Protein AF-A0A941WPM6-F1 (afdb_monomer_lite)

Radius of gyration: 13.25 Å; chains: 1; bounding box: 35×37×23 Å

Secondary structure (DSSP, 8-state):
-----EEEEEE-TT-EEES-S-TTS-SSEEEEEE-TT-EEE-SS-EEESEEES-GGGEE-TT--EEES--------

pLDDT: mean 83.82, std 14.94, range [41.56, 95.31]

Sequence (76 aa):
MDDSSSLDMTLSDGATFEGTVNPEGQGGEVNVTLAQGCRWTLTADAYVTSFTGDLSCVETNGYTLYTAQEKPVAGV

Structure (mmCIF, N/CA/C/O backbone):
data_AF-A0A941WPM6-F1
#
_entry.id   AF-A0A941WPM6-F1
#
loop_
_atom_site.group_PDB
_atom_site.id
_atom_site.type_symbol
_atom_site.label_atom_id
_atom_site.label_alt_id
_atom_site.label_comp_id
_atom_site.label_asym_id
_atom_site.label_entity_id
_atom_site.label_seq_id
_atom_site.pdbx_PDB_ins_code
_atom_site.Cartn_x
_atom_site.Cartn_y
_atom_site.Cartn_z
_atom_site.occupancy
_atom_site.B_iso_or_equiv
_atom_site.auth_seq_id
_atom_site.auth_comp_id
_atom_site.auth_asym_id
_atom_site.auth_atom_id
_atom_site.pdbx_PDB_model_num
ATOM 1 N N . MET A 1 1 ? 29.268 10.170 -5.184 1.00 44.97 1 MET A N 1
ATOM 2 C CA . MET A 1 1 ? 28.070 10.577 -4.432 1.00 44.97 1 MET A CA 1
ATOM 3 C C . MET A 1 1 ? 27.106 9.440 -4.634 1.00 44.97 1 MET A C 1
ATOM 5 O O . MET A 1 1 ? 26.445 9.382 -5.661 1.00 44.97 1 MET A O 1
ATOM 9 N N . ASP A 1 2 ? 27.186 8.457 -3.753 1.00 55.94 2 ASP A N 1
ATOM 10 C CA . ASP A 1 2 ? 26.284 7.318 -3.740 1.00 55.94 2 ASP A CA 1
ATOM 11 C C . ASP A 1 2 ? 24.973 7.839 -3.156 1.00 55.94 2 ASP A C 1
ATOM 13 O O . ASP A 1 2 ? 24.828 7.977 -1.942 1.00 55.94 2 ASP A O 1
ATOM 17 N N . ASP A 1 3 ? 24.069 8.258 -4.038 1.00 57.25 3 ASP A N 1
ATOM 18 C CA . ASP A 1 3 ? 22.726 8.688 -3.666 1.00 57.25 3 ASP A CA 1
ATOM 19 C C . ASP A 1 3 ? 21.929 7.417 -3.359 1.00 57.25 3 ASP A C 1
ATOM 21 O O . ASP A 1 3 ? 21.210 6.875 -4.196 1.00 57.25 3 ASP A O 1
ATOM 25 N N . SER A 1 4 ? 22.169 6.842 -2.180 1.00 69.31 4 SER A N 1
ATOM 26 C CA . SER A 1 4 ? 21.336 5.759 -1.675 1.00 69.31 4 SER A CA 1
ATOM 27 C C . SER A 1 4 ? 19.975 6.368 -1.362 1.00 69.31 4 SER A C 1
ATOM 29 O O . SER A 1 4 ? 19.747 6.857 -0.259 1.00 69.31 4 SER A O 1
ATOM 31 N N . SER A 1 5 ? 19.099 6.422 -2.364 1.00 77.50 5 SER A N 1
ATOM 32 C CA . SER A 1 5 ? 17.759 6.968 -2.201 1.00 77.50 5 SER A CA 1
ATOM 33 C C . SER A 1 5 ? 16.968 6.071 -1.252 1.00 77.50 5 SER A C 1
ATOM 35 O O . SER A 1 5 ? 16.824 4.871 -1.497 1.00 77.50 5 SER A O 1
ATOM 37 N N . SER A 1 6 ? 16.469 6.658 -0.168 1.00 85.75 6 SER A N 1
ATOM 38 C CA . SER A 1 6 ? 15.540 6.017 0.756 1.00 85.75 6 SER A CA 1
ATOM 39 C C . SER A 1 6 ? 14.153 6.647 0.631 1.00 85.75 6 SER A C 1
ATOM 41 O O . SER A 1 6 ? 14.014 7.848 0.383 1.00 85.75 6 SER A O 1
ATOM 43 N N . LEU A 1 7 ? 13.119 5.827 0.777 1.00 88.62 7 LEU A N 1
ATOM 44 C CA . LEU A 1 7 ? 11.722 6.225 0.787 1.00 88.62 7 LEU A CA 1
ATOM 45 C C . LEU A 1 7 ? 11.071 5.724 2.072 1.00 88.62 7 LEU A C 1
ATOM 47 O O . LEU A 1 7 ? 10.869 4.525 2.249 1.00 88.62 7 LEU A O 1
ATOM 51 N N . ASP A 1 8 ? 10.668 6.659 2.920 1.00 91.38 8 ASP A N 1
ATOM 52 C CA . ASP A 1 8 ? 9.915 6.380 4.136 1.00 91.38 8 ASP A CA 1
ATOM 53 C C . ASP A 1 8 ? 8.460 6.821 3.935 1.00 91.38 8 ASP A C 1
ATOM 55 O O . ASP A 1 8 ? 8.154 8.012 3.845 1.00 91.38 8 ASP A O 1
ATOM 59 N N . MET A 1 9 ? 7.545 5.858 3.835 1.00 91.69 9 MET A N 1
ATOM 60 C CA . MET A 1 9 ? 6.115 6.099 3.643 1.00 91.69 9 MET A CA 1
ATOM 61 C C . MET A 1 9 ? 5.351 5.735 4.915 1.00 91.69 9 MET A C 1
ATOM 63 O O . MET A 1 9 ? 5.428 4.609 5.393 1.00 91.69 9 MET A O 1
ATOM 67 N N . THR A 1 10 ? 4.578 6.677 5.456 1.00 93.88 10 THR A N 1
ATOM 68 C CA . THR A 1 10 ? 3.730 6.447 6.635 1.00 93.88 10 THR A CA 1
ATOM 69 C C . THR A 1 10 ? 2.286 6.816 6.328 1.00 93.88 10 THR A C 1
ATOM 71 O O . THR A 1 10 ? 1.999 7.958 5.975 1.00 93.88 10 THR A O 1
ATOM 74 N N . LEU A 1 11 ? 1.380 5.855 6.492 1.00 92.75 11 LEU A N 1
ATOM 75 C CA . LEU A 1 11 ? -0.061 6.066 6.440 1.00 92.75 11 LEU A CA 1
ATOM 76 C C . LEU A 1 11 ? -0.616 6.080 7.862 1.00 92.75 11 LEU A C 1
ATOM 78 O O . LEU A 1 11 ? -0.376 5.150 8.635 1.00 92.75 11 LEU A O 1
ATOM 82 N N . SER A 1 12 ? -1.388 7.119 8.170 1.00 93.31 12 SER A N 1
ATOM 83 C CA . SER A 1 12 ? -1.966 7.373 9.491 1.00 93.31 12 SER A CA 1
ATOM 84 C C . SER A 1 12 ? -3.404 7.879 9.371 1.00 93.31 12 SER A C 1
ATOM 86 O O . SER A 1 12 ? -3.843 8.235 8.281 1.00 93.31 12 SER A O 1
ATOM 88 N N . ASP A 1 13 ? -4.126 7.935 10.494 1.00 92.00 13 ASP A N 1
ATOM 89 C CA . ASP A 1 13 ? -5.473 8.532 10.590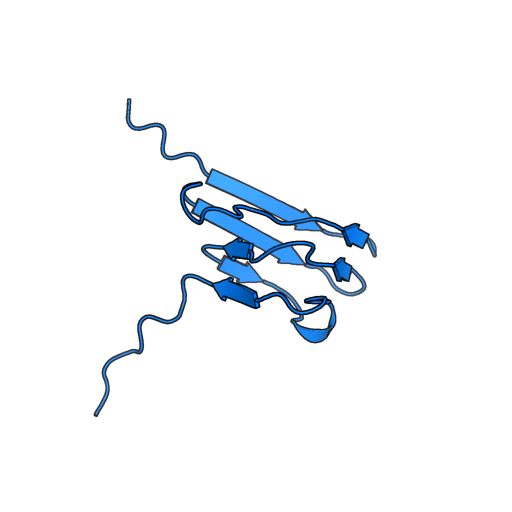 1.00 92.00 13 ASP A CA 1
ATOM 90 C C . ASP A 1 13 ? -6.528 7.880 9.671 1.00 92.00 13 ASP A C 1
ATOM 92 O O . ASP A 1 13 ? -7.404 8.537 9.120 1.00 92.00 13 ASP A O 1
ATOM 96 N N . GLY A 1 14 ? -6.436 6.563 9.459 1.00 90.50 14 GLY A N 1
ATOM 97 C CA . GLY A 1 14 ? -7.357 5.853 8.567 1.00 90.50 14 GLY A CA 1
ATOM 98 C C . GLY A 1 14 ? -7.154 6.162 7.079 1.00 90.50 14 GLY A C 1
ATOM 99 O O . GLY A 1 14 ? -8.061 5.949 6.272 1.00 90.50 14 GLY A O 1
ATOM 100 N N . ALA A 1 15 ? -5.976 6.665 6.697 1.00 93.25 15 ALA A N 1
ATOM 101 C CA . ALA A 1 15 ? -5.642 6.929 5.305 1.00 93.25 15 ALA A CA 1
ATOM 102 C C . ALA A 1 15 ? -5.755 5.668 4.436 1.00 93.25 15 ALA A C 1
ATOM 104 O O . ALA A 1 15 ? -5.380 4.563 4.833 1.00 93.25 15 ALA A O 1
ATOM 105 N N . THR A 1 16 ? -6.244 5.864 3.213 1.00 93.75 16 THR A N 1
ATOM 106 C CA . THR A 1 16 ? -6.290 4.833 2.175 1.00 93.75 16 THR A CA 1
ATOM 107 C C . THR A 1 16 ? -5.329 5.219 1.060 1.00 93.75 16 THR A C 1
ATOM 109 O O . THR A 1 16 ? -5.420 6.324 0.527 1.00 93.75 16 THR A O 1
ATOM 112 N N . PHE A 1 17 ? -4.414 4.320 0.710 1.00 93.69 17 PHE A N 1
ATOM 113 C CA . PHE A 1 17 ? -3.501 4.486 -0.417 1.00 93.69 17 PHE A CA 1
ATOM 114 C C . PHE A 1 17 ? -3.794 3.421 -1.465 1.00 93.69 17 PHE A C 1
ATOM 116 O O . PHE A 1 17 ? -3.786 2.232 -1.162 1.00 93.69 17 PHE A O 1
ATOM 123 N N . GLU A 1 18 ? -4.048 3.847 -2.696 1.00 94.81 18 GLU A N 1
ATOM 124 C CA . GLU A 1 18 ? -4.182 2.960 -3.847 1.00 94.81 18 GLU A CA 1
ATOM 125 C C . GLU A 1 18 ? -3.010 3.231 -4.785 1.00 94.81 18 GLU A C 1
ATOM 127 O O . GLU A 1 18 ? -2.868 4.331 -5.320 1.00 94.81 18 GLU A O 1
ATOM 132 N N . GLY A 1 19 ? -2.123 2.251 -4.924 1.00 92.44 19 GLY A N 1
ATOM 133 C CA . GLY A 1 19 ? -0.872 2.433 -5.641 1.00 92.44 19 GLY A CA 1
ATOM 134 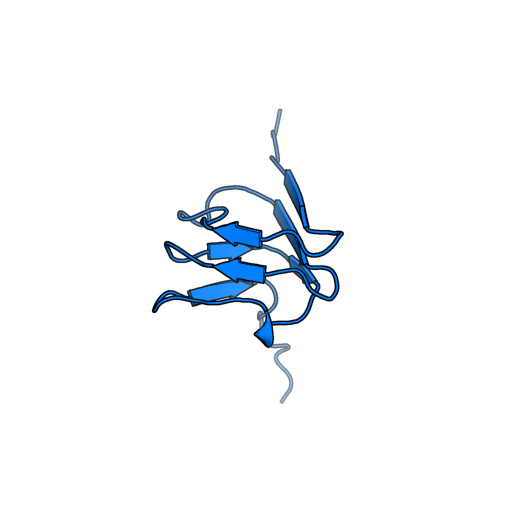C C . GLY A 1 19 ? 0.180 1.406 -5.257 1.00 92.44 19 GLY A C 1
ATOM 135 O O . GLY A 1 19 ? -0.005 0.586 -4.357 1.00 92.44 19 GLY A O 1
ATOM 136 N N . THR A 1 20 ? 1.313 1.473 -5.941 1.00 90.75 20 THR A N 1
ATOM 137 C CA . THR A 1 20 ? 2.454 0.593 -5.693 1.00 90.75 20 THR A CA 1
ATOM 138 C C . THR A 1 20 ? 3.695 1.428 -5.445 1.00 90.75 20 THR A C 1
ATOM 140 O O . THR A 1 20 ? 3.978 2.378 -6.173 1.00 90.75 20 THR A O 1
ATOM 143 N N . VAL A 1 21 ? 4.440 1.058 -4.407 1.00 88.56 21 VAL A N 1
ATOM 144 C CA . VAL A 1 21 ? 5.773 1.595 -4.137 1.00 88.56 21 VAL A CA 1
ATOM 145 C C . VAL A 1 21 ? 6.813 0.639 -4.684 1.00 88.56 21 VAL A C 1
ATOM 147 O O . VAL A 1 21 ? 6.732 -0.571 -4.474 1.00 88.56 21 VAL A O 1
ATOM 150 N N . ASN A 1 22 ? 7.790 1.222 -5.375 1.00 87.62 22 ASN A N 1
ATOM 151 C CA . ASN A 1 22 ? 8.927 0.518 -5.951 1.00 87.62 22 ASN A CA 1
ATOM 152 C C . ASN A 1 22 ? 8.523 -0.699 -6.808 1.00 87.62 22 ASN A C 1
ATOM 154 O O . ASN A 1 22 ? 8.943 -1.811 -6.507 1.00 87.62 22 ASN A O 1
ATOM 158 N N . PRO A 1 23 ? 7.718 -0.513 -7.872 1.00 85.62 23 PRO A N 1
ATOM 159 C CA . PRO A 1 23 ? 7.246 -1.619 -8.712 1.00 85.62 23 PRO A CA 1
ATOM 160 C C . PRO A 1 23 ? 8.376 -2.401 -9.397 1.00 85.62 23 PRO A C 1
ATOM 162 O O . PRO A 1 23 ? 8.193 -3.551 -9.780 1.00 85.62 23 PRO A O 1
ATOM 165 N N . GLU A 1 24 ? 9.549 -1.784 -9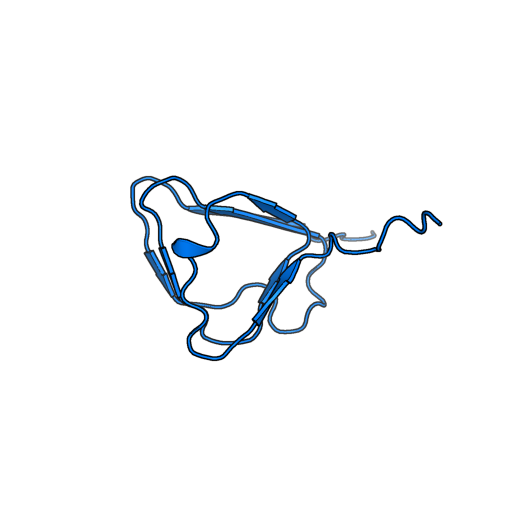.553 1.00 83.44 24 GLU A N 1
ATOM 166 C CA . GLU A 1 24 ? 10.719 -2.396 -10.187 1.00 83.44 24 GLU A CA 1
ATOM 167 C C . GLU A 1 24 ? 11.691 -3.028 -9.176 1.00 83.44 24 GLU A C 1
ATOM 169 O O . GLU A 1 24 ? 12.641 -3.693 -9.582 1.00 83.44 24 GLU A O 1
ATOM 174 N N . GLY A 1 25 ? 11.500 -2.818 -7.865 1.00 77.00 25 GLY A N 1
ATOM 175 C CA . GLY A 1 25 ? 12.433 -3.294 -6.834 1.00 77.00 25 GLY A CA 1
ATOM 176 C C . GLY A 1 25 ? 13.832 -2.666 -6.900 1.00 77.00 25 GLY A C 1
ATOM 177 O O . GLY A 1 25 ? 14.766 -3.184 -6.295 1.00 77.00 25 GLY A O 1
ATOM 178 N N . GLN A 1 26 ? 13.988 -1.577 -7.656 1.00 78.00 26 GLN A N 1
ATOM 179 C CA . GLN A 1 26 ? 15.260 -0.890 -7.910 1.00 78.00 26 GLN A CA 1
ATOM 180 C C . GLN A 1 26 ? 15.393 0.436 -7.153 1.00 78.00 26 GLN A C 1
ATOM 182 O O . GLN A 1 26 ? 16.495 0.971 -7.042 1.00 78.00 26 GLN A O 1
ATOM 187 N N . GLY A 1 27 ? 14.287 0.973 -6.632 1.00 68.75 27 GLY A N 1
ATOM 188 C CA . GLY A 1 27 ? 14.315 2.058 -5.659 1.00 68.75 27 GLY A CA 1
ATOM 189 C C . GLY A 1 27 ? 14.954 1.533 -4.382 1.00 68.75 27 GLY A C 1
ATOM 190 O O . GLY A 1 27 ? 14.589 0.441 -3.961 1.00 68.75 27 GLY A O 1
ATOM 191 N N . GLY A 1 28 ? 15.926 2.269 -3.839 1.00 82.75 28 GLY A N 1
ATOM 192 C CA . GLY A 1 28 ? 16.837 1.825 -2.781 1.00 82.75 28 GLY A CA 1
ATOM 193 C C . GLY A 1 28 ? 16.160 1.293 -1.513 1.00 82.75 28 GLY A C 1
ATOM 194 O O . GLY A 1 28 ? 15.595 0.204 -1.501 1.00 82.75 28 GLY A O 1
ATOM 195 N N . GLU A 1 29 ? 16.286 1.999 -0.392 1.00 87.56 29 GLU A N 1
ATOM 196 C CA . GLU A 1 29 ? 15.643 1.547 0.847 1.00 87.56 29 GLU A CA 1
ATOM 197 C C . GLU A 1 29 ? 14.191 2.026 0.880 1.00 87.56 29 GLU A C 1
ATOM 199 O O . GLU A 1 29 ? 13.941 3.215 0.727 1.00 87.56 29 GLU A O 1
ATOM 204 N N . VAL A 1 30 ? 13.224 1.128 1.066 1.00 90.38 30 VAL A N 1
ATOM 205 C CA . VAL A 1 30 ? 11.801 1.494 1.118 1.00 90.38 30 VAL A CA 1
ATOM 206 C C . VAL A 1 30 ? 11.186 0.985 2.413 1.00 90.38 30 VAL A C 1
ATOM 208 O O . VAL A 1 30 ? 10.976 -0.216 2.586 1.00 90.38 30 VAL A O 1
ATOM 211 N N . ASN A 1 31 ? 10.870 1.903 3.318 1.00 91.25 31 ASN A N 1
ATOM 212 C CA . ASN A 1 31 ? 10.256 1.611 4.605 1.00 91.25 31 ASN A CA 1
ATOM 213 C C . ASN A 1 31 ? 8.795 2.064 4.576 1.00 91.25 31 ASN A C 1
ATOM 215 O O . ASN A 1 31 ? 8.506 3.247 4.399 1.00 91.25 31 ASN A O 1
ATOM 219 N N . VAL A 1 32 ? 7.859 1.133 4.762 1.00 92.38 32 VAL A N 1
ATOM 220 C CA . VAL A 1 32 ? 6.422 1.435 4.783 1.00 92.38 32 VAL A CA 1
ATOM 221 C C . VAL A 1 32 ? 5.847 1.166 6.164 1.00 92.38 32 VAL A C 1
ATOM 223 O O . VAL A 1 32 ? 5.990 0.071 6.703 1.00 92.38 32 VAL A O 1
ATOM 226 N N . THR A 1 33 ? 5.156 2.159 6.716 1.00 93.94 33 THR A N 1
ATOM 227 C CA . THR A 1 33 ? 4.424 2.062 7.980 1.00 93.94 33 THR A CA 1
ATOM 228 C C . THR A 1 33 ? 2.935 2.285 7.739 1.00 93.94 33 THR A C 1
ATOM 230 O O . THR A 1 33 ? 2.524 3.339 7.257 1.00 93.94 33 THR A O 1
ATOM 233 N N . LEU A 1 34 ? 2.124 1.295 8.097 1.00 93.56 34 LEU A N 1
ATOM 234 C CA . LEU A 1 34 ? 0.671 1.304 7.991 1.00 93.56 34 LEU A CA 1
ATOM 235 C C . LEU A 1 34 ? 0.074 1.311 9.403 1.00 93.56 34 LEU A C 1
ATOM 237 O O . LEU A 1 34 ? 0.092 0.297 10.104 1.00 93.56 34 LEU A O 1
ATOM 241 N N . ALA A 1 35 ? -0.428 2.466 9.844 1.00 93.31 35 ALA A N 1
ATOM 242 C CA . ALA A 1 35 ? -1.070 2.582 11.148 1.00 93.31 35 ALA A CA 1
ATOM 243 C C . ALA A 1 35 ? -2.441 1.882 11.181 1.00 93.31 35 ALA A C 1
ATOM 245 O O . ALA A 1 35 ? -3.068 1.625 10.150 1.00 93.31 35 ALA A O 1
ATOM 246 N N . GLN A 1 36 ? -2.941 1.624 12.392 1.00 89.81 36 GLN A N 1
ATOM 247 C CA . GLN A 1 36 ? -4.255 1.015 12.615 1.00 89.81 36 GLN A CA 1
ATOM 248 C C . GLN A 1 36 ? -5.372 1.779 11.888 1.00 89.81 36 GLN A C 1
ATOM 250 O O . GLN A 1 36 ? -5.451 3.006 11.957 1.00 89.81 36 GLN A O 1
ATOM 255 N N . GLY A 1 37 ? -6.240 1.036 11.200 1.00 89.31 37 GLY A N 1
ATOM 256 C CA . GLY A 1 37 ? -7.359 1.585 10.428 1.00 89.31 37 GLY A CA 1
ATOM 257 C C . GLY A 1 37 ? -6.988 2.134 9.048 1.00 89.31 37 GLY A C 1
ATOM 258 O O . GLY A 1 37 ? -7.891 2.474 8.288 1.00 89.31 37 GLY A O 1
ATOM 259 N N . CYS A 1 38 ? -5.701 2.207 8.703 1.00 93.94 38 CYS A N 1
ATOM 260 C CA . CYS A 1 38 ? -5.272 2.557 7.351 1.00 93.94 38 CYS A CA 1
ATOM 261 C C . CYS A 1 38 ? -5.448 1.369 6.403 1.00 93.94 38 CYS A C 1
ATOM 263 O O . CYS A 1 38 ? -5.586 0.225 6.840 1.00 93.94 38 CYS A O 1
ATOM 265 N N . ARG A 1 39 ? -5.439 1.642 5.098 1.00 94.06 39 ARG A N 1
ATOM 266 C CA . ARG A 1 39 ? -5.655 0.626 4.067 1.00 94.06 39 ARG A CA 1
ATOM 267 C C . ARG A 1 39 ? -4.751 0.873 2.869 1.00 94.06 39 ARG A C 1
ATOM 269 O O . ARG A 1 39 ? -4.574 2.019 2.456 1.00 94.06 39 ARG A O 1
ATOM 276 N N . TRP A 1 40 ? -4.171 -0.188 2.323 1.00 95.06 40 TRP A N 1
ATOM 277 C CA . TRP A 1 40 ? -3.293 -0.095 1.162 1.00 95.06 40 TRP A CA 1
ATOM 278 C C . TRP A 1 40 ? -3.724 -1.074 0.077 1.00 95.06 40 TRP A C 1
ATOM 280 O O . TRP A 1 40 ? -3.592 -2.280 0.242 1.00 95.06 40 TRP A O 1
ATOM 290 N N . THR A 1 41 ? -4.205 -0.548 -1.043 1.00 95.31 41 THR A N 1
ATOM 291 C CA . THR A 1 41 ? -4.574 -1.325 -2.225 1.00 95.31 41 THR A CA 1
ATOM 292 C C . THR A 1 41 ? -3.428 -1.334 -3.232 1.00 95.31 41 THR A C 1
ATOM 294 O O . THR A 1 41 ? -3.055 -0.288 -3.767 1.00 95.31 41 THR A O 1
ATOM 297 N N . LEU A 1 42 ? -2.868 -2.514 -3.502 1.00 94.38 42 LEU A N 1
ATOM 298 C CA . LEU A 1 42 ? -1.825 -2.699 -4.507 1.00 94.38 42 LEU A CA 1
ATOM 299 C C . LEU A 1 42 ? -2.421 -2.657 -5.914 1.00 94.38 42 LEU A C 1
ATOM 301 O O . LEU A 1 42 ? -3.460 -3.257 -6.186 1.00 94.38 42 LEU A O 1
ATOM 305 N N . THR A 1 43 ? -1.719 -1.978 -6.818 1.00 94.81 43 THR A N 1
ATOM 306 C CA . THR A 1 43 ? -2.060 -1.907 -8.255 1.00 94.81 43 THR A CA 1
ATOM 307 C C . THR A 1 43 ? -1.003 -2.573 -9.145 1.00 94.81 43 THR A C 1
ATOM 309 O O . THR A 1 43 ? -1.179 -2.668 -10.356 1.00 94.81 43 THR A 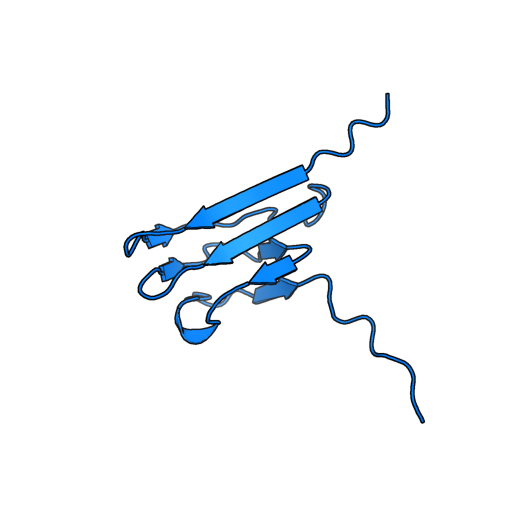O 1
ATOM 312 N N . ALA A 1 44 ? 0.092 -3.030 -8.535 1.00 93.38 44 ALA A N 1
ATOM 313 C CA . ALA A 1 44 ? 1.213 -3.773 -9.097 1.00 93.38 44 ALA A CA 1
ATOM 314 C C . ALA A 1 44 ? 2.018 -4.420 -7.950 1.00 93.38 44 ALA A C 1
ATOM 316 O O . ALA A 1 44 ? 1.828 -4.058 -6.781 1.00 93.38 44 ALA A O 1
ATOM 317 N N . ASP A 1 45 ? 2.943 -5.325 -8.273 1.00 92.25 45 ASP A N 1
ATOM 318 C CA . ASP A 1 45 ? 3.850 -5.926 -7.290 1.00 92.25 45 ASP A CA 1
ATOM 319 C C . ASP A 1 45 ? 4.690 -4.856 -6.588 1.00 92.25 45 ASP A C 1
ATOM 321 O O . ASP A 1 45 ? 5.291 -4.002 -7.237 1.00 92.25 45 ASP A O 1
ATOM 325 N N . ALA A 1 46 ? 4.710 -4.881 -5.258 1.00 91.25 46 ALA A N 1
ATOM 326 C CA . ALA A 1 46 ? 5.381 -3.876 -4.441 1.00 91.25 46 ALA A CA 1
ATOM 327 C C . ALA A 1 46 ? 6.623 -4.469 -3.783 1.00 91.25 46 ALA A C 1
ATOM 329 O O . ALA A 1 46 ? 6.560 -5.561 -3.223 1.00 91.25 46 ALA A O 1
ATOM 330 N N . TYR A 1 47 ? 7.730 -3.729 -3.799 1.00 90.38 47 TYR A N 1
ATOM 331 C CA . TYR A 1 47 ? 9.004 -4.174 -3.236 1.00 90.38 47 TYR A CA 1
ATOM 332 C C . TYR A 1 47 ? 9.462 -3.209 -2.150 1.00 90.38 47 TYR A C 1
ATOM 334 O O . TYR A 1 47 ? 9.906 -2.093 -2.424 1.00 90.38 47 TYR A O 1
ATOM 342 N N . VAL A 1 48 ? 9.363 -3.641 -0.898 1.00 90.19 48 VAL A N 1
ATOM 343 C CA . VAL A 1 48 ? 9.718 -2.826 0.263 1.00 90.19 48 VAL A CA 1
ATOM 344 C C . VAL A 1 48 ? 10.850 -3.474 1.047 1.00 90.19 48 VAL A C 1
ATOM 346 O O . VAL A 1 48 ? 10.954 -4.694 1.148 1.00 90.19 48 VAL A O 1
ATOM 349 N N . THR A 1 49 ? 11.725 -2.667 1.628 1.00 89.38 49 THR A N 1
ATOM 350 C CA . THR A 1 49 ? 12.783 -3.160 2.513 1.00 89.38 49 THR A CA 1
ATOM 351 C C . THR A 1 49 ? 12.203 -3.580 3.857 1.00 89.38 49 THR A C 1
ATOM 353 O O . THR A 1 49 ? 12.536 -4.647 4.374 1.00 89.38 49 THR A O 1
ATOM 356 N N . SER A 1 50 ? 11.295 -2.768 4.396 1.00 88.56 50 SER A N 1
ATOM 357 C CA . SER A 1 50 ? 10.631 -3.020 5.668 1.00 88.56 50 SER 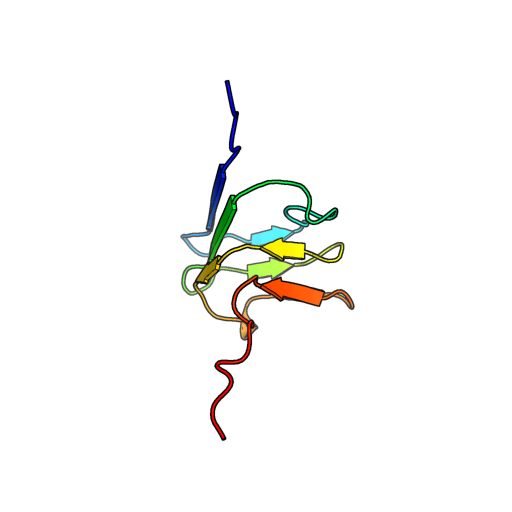A CA 1
ATOM 358 C C . SER A 1 50 ? 9.163 -2.622 5.589 1.00 88.56 50 SER A C 1
ATOM 360 O O . SER A 1 50 ? 8.822 -1.564 5.061 1.00 88.56 50 SER A O 1
ATOM 362 N N . PHE A 1 51 ? 8.294 -3.469 6.132 1.00 90.81 51 PHE A N 1
ATOM 363 C CA . PHE A 1 51 ? 6.872 -3.188 6.277 1.00 90.81 51 PHE A CA 1
ATOM 364 C C . PHE A 1 51 ? 6.486 -3.304 7.749 1.00 90.81 51 PHE A C 1
ATOM 366 O O . PHE A 1 51 ? 6.728 -4.332 8.379 1.00 90.81 51 PHE A O 1
ATOM 373 N N . THR A 1 52 ? 5.880 -2.253 8.292 1.00 92.00 52 THR A N 1
ATOM 374 C CA . THR A 1 52 ? 5.372 -2.205 9.665 1.00 92.00 52 THR A CA 1
ATOM 375 C C . THR A 1 52 ? 3.877 -1.937 9.637 1.00 92.00 52 THR A C 1
ATOM 377 O O . THR A 1 52 ? 3.455 -0.858 9.237 1.00 92.00 52 THR A O 1
ATOM 380 N N . GLY A 1 53 ? 3.067 -2.892 10.081 1.00 89.50 53 GLY A N 1
ATOM 381 C CA . GLY A 1 53 ? 1.614 -2.753 10.138 1.00 89.50 53 GLY A CA 1
ATOM 382 C C . GLY A 1 53 ? 0.904 -4.087 9.960 1.00 89.50 53 GLY A C 1
ATOM 383 O O . GLY A 1 53 ? 1.535 -5.144 9.930 1.00 89.50 53 GLY A O 1
ATOM 384 N N . ASP A 1 54 ? -0.417 -4.032 9.826 1.00 90.12 54 ASP A N 1
ATOM 385 C CA . ASP A 1 54 ? -1.248 -5.212 9.606 1.00 90.12 54 ASP A CA 1
ATOM 386 C C . ASP A 1 54 ? -1.378 -5.532 8.112 1.00 90.12 54 ASP A C 1
ATOM 388 O O . ASP A 1 54 ? -1.915 -4.744 7.334 1.00 90.12 54 ASP A O 1
ATOM 392 N N . LEU A 1 55 ? -0.945 -6.730 7.705 1.00 86.88 55 LEU A N 1
ATOM 393 C CA . LEU A 1 55 ? -1.108 -7.213 6.325 1.00 86.88 55 LEU A CA 1
ATOM 394 C C . LEU A 1 55 ? -2.581 -7.424 5.939 1.00 86.88 55 LEU A C 1
ATOM 396 O O . LEU A 1 55 ? -2.909 -7.409 4.759 1.00 86.88 55 LEU A O 1
ATOM 400 N N . SER A 1 56 ? -3.483 -7.579 6.912 1.00 90.19 56 SER A N 1
ATOM 401 C CA . SER A 1 56 ? -4.932 -7.649 6.669 1.00 90.19 56 SER A CA 1
ATOM 402 C C . SER A 1 56 ? -5.511 -6.338 6.124 1.00 90.19 56 SER A C 1
ATOM 404 O O . SER A 1 56 ? -6.555 -6.353 5.476 1.00 90.19 56 SER A O 1
ATOM 406 N N . CYS A 1 57 ? -4.823 -5.216 6.351 1.00 90.88 57 CYS A N 1
ATOM 407 C CA . CYS A 1 57 ? -5.145 -3.911 5.785 1.00 90.88 57 CYS A CA 1
ATOM 408 C C . CYS A 1 57 ? -4.555 -3.701 4.377 1.00 90.88 57 CYS A C 1
ATOM 410 O O . CYS A 1 57 ? -4.808 -2.660 3.766 1.00 90.88 57 CYS A O 1
ATOM 412 N N . VAL A 1 58 ? -3.767 -4.657 3.866 1.00 92.44 58 VAL A N 1
ATOM 413 C CA . VAL A 1 58 ? -3.167 -4.612 2.528 1.00 92.44 58 VAL A CA 1
ATOM 414 C C . VAL A 1 58 ? -4.018 -5.436 1.562 1.00 92.44 58 VAL A C 1
ATOM 416 O O . VAL A 1 58 ? -4.055 -6.664 1.615 1.00 92.44 58 VAL A O 1
ATOM 419 N N . GLU A 1 59 ? -4.704 -4.759 0.650 1.00 94.00 59 GLU A N 1
ATOM 420 C CA . GLU A 1 59 ? -5.471 -5.378 -0.424 1.00 94.00 59 GLU A CA 1
ATOM 421 C C . GLU A 1 59 ? -4.574 -5.593 -1.632 1.00 94.00 59 GLU A C 1
ATOM 423 O O . GLU A 1 59 ? -4.300 -4.677 -2.403 1.00 94.00 59 GLU A O 1
ATOM 428 N N . THR A 1 60 ? -4.118 -6.824 -1.827 1.00 89.25 60 THR A N 1
ATOM 429 C CA . THR A 1 60 ? -3.154 -7.102 -2.888 1.00 89.25 60 THR A CA 1
ATOM 430 C C . THR A 1 60 ? -3.734 -7.036 -4.297 1.00 89.25 60 THR A C 1
ATOM 432 O O . THR A 1 60 ? -2.972 -6.936 -5.246 1.00 89.25 60 THR A O 1
ATOM 435 N N . ASN A 1 61 ? -5.059 -7.109 -4.465 1.00 91.00 61 ASN A N 1
ATOM 436 C CA . ASN A 1 61 ? -5.736 -7.064 -5.771 1.00 91.00 61 ASN A CA 1
ATOM 437 C C . ASN A 1 61 ? -5.177 -8.062 -6.821 1.00 91.00 61 ASN A C 1
ATOM 439 O O . ASN A 1 61 ? -5.290 -7.847 -8.023 1.00 91.00 61 ASN A O 1
ATOM 443 N N . GLY A 1 62 ? -4.573 -9.169 -6.369 1.00 92.06 62 GLY A N 1
ATOM 444 C CA . GLY A 1 62 ? -3.915 -10.162 -7.231 1.00 92.06 62 GLY A CA 1
ATOM 445 C C . GLY A 1 62 ? -2.399 -9.988 -7.405 1.00 92.06 62 GLY A C 1
ATOM 446 O O . GLY A 1 62 ? -1.781 -10.831 -8.047 1.00 92.06 62 GLY A O 1
ATOM 447 N N . TYR A 1 63 ? -1.804 -8.952 -6.815 1.00 93.50 63 TYR A N 1
ATOM 448 C CA . TYR 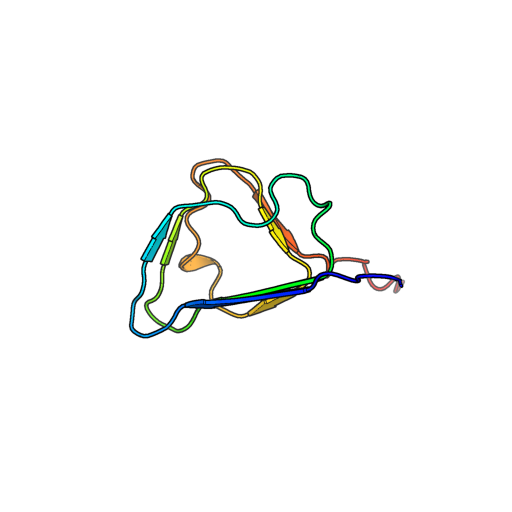A 1 63 ? -0.360 -8.701 -6.771 1.00 93.50 63 TYR A CA 1
ATOM 449 C C . TYR A 1 63 ? 0.292 -9.256 -5.499 1.00 93.50 63 TYR A C 1
ATOM 451 O O . TYR A 1 63 ? -0.373 -9.836 -4.637 1.00 93.50 63 TYR A O 1
ATOM 459 N N . THR A 1 64 ? 1.605 -9.075 -5.364 1.00 90.25 64 THR A N 1
ATOM 460 C CA . THR A 1 64 ? 2.364 -9.498 -4.181 1.00 90.25 64 THR A CA 1
ATOM 461 C C . THR A 1 64 ? 3.141 -8.330 -3.572 1.00 90.25 64 THR A C 1
ATOM 463 O O . THR A 1 64 ? 3.762 -7.538 -4.279 1.00 90.25 64 THR A O 1
ATOM 466 N N . LEU A 1 65 ? 3.116 -8.223 -2.239 1.00 90.25 65 LEU A N 1
ATOM 467 C CA . LEU A 1 65 ? 4.021 -7.358 -1.481 1.00 90.25 65 LEU A CA 1
ATOM 468 C C . LEU A 1 65 ? 5.251 -8.176 -1.081 1.00 90.25 65 LEU A C 1
ATOM 470 O O . LEU A 1 65 ? 5.151 -9.091 -0.266 1.00 90.25 65 LEU A O 1
ATOM 474 N N . TYR A 1 66 ? 6.404 -7.830 -1.636 1.00 88.00 66 TYR A N 1
ATOM 475 C CA . TYR A 1 66 ? 7.696 -8.403 -1.291 1.00 88.00 66 TYR A CA 1
ATOM 476 C C . TYR A 1 66 ? 8.370 -7.539 -0.233 1.00 88.00 66 TYR A C 1
ATOM 478 O O . TYR A 1 66 ? 8.596 -6.349 -0.447 1.00 88.00 66 TYR A O 1
ATOM 486 N N . THR A 1 67 ? 8.720 -8.141 0.900 1.00 85.69 67 THR A N 1
ATOM 487 C CA . THR A 1 67 ? 9.526 -7.497 1.937 1.00 85.69 67 THR A CA 1
ATOM 488 C C . THR A 1 67 ? 10.941 -8.076 1.903 1.00 85.69 67 THR A C 1
ATOM 490 O O . THR A 1 67 ? 11.129 -9.285 1.782 1.00 85.69 67 THR A O 1
ATOM 493 N N . ALA A 1 68 ? 11.974 -7.238 2.015 1.00 76.06 68 ALA A N 1
ATOM 494 C CA . ALA A 1 68 ? 13.369 -7.700 1.996 1.00 76.06 68 ALA A CA 1
ATOM 495 C C . ALA A 1 68 ? 13.769 -8.543 3.230 1.00 76.06 68 ALA A C 1
ATOM 497 O O . ALA A 1 68 ? 14.912 -8.993 3.329 1.00 76.06 68 ALA A O 1
ATOM 498 N N . GLN A 1 69 ? 12.847 -8.792 4.164 1.00 51.53 69 GLN A N 1
ATOM 499 C CA . GLN A 1 69 ? 13.077 -9.603 5.358 1.00 51.53 69 GLN A CA 1
ATOM 500 C C . GLN A 1 69 ? 12.614 -11.052 5.203 1.00 51.53 69 GLN A C 1
ATOM 502 O O . GLN A 1 69 ? 11.968 -11.590 6.088 1.00 51.53 69 GLN A O 1
ATOM 507 N N . GLU A 1 70 ? 13.040 -11.726 4.141 1.00 47.38 70 GLU A N 1
ATOM 508 C CA . GLU A 1 70 ? 13.233 -13.178 4.200 1.00 47.38 70 GLU A CA 1
ATOM 509 C C . GLU A 1 70 ? 14.540 -13.551 3.491 1.00 47.38 70 GLU A C 1
ATOM 511 O O . GLU A 1 70 ? 14.566 -14.199 2.448 1.00 47.38 70 GLU A O 1
ATOM 516 N N . LYS A 1 71 ? 15.680 -13.187 4.094 1.00 41.56 71 LYS A N 1
ATOM 517 C CA . LYS A 1 71 ? 16.776 -14.159 4.102 1.00 41.56 71 LYS A CA 1
ATOM 518 C C . LYS A 1 71 ? 16.430 -15.145 5.215 1.00 41.56 71 LYS A C 1
ATOM 520 O O . LYS A 1 71 ? 16.474 -14.729 6.374 1.00 41.56 71 LYS A O 1
ATOM 525 N N . PRO A 1 72 ? 16.068 -16.405 4.911 1.00 42.06 72 PRO A N 1
ATOM 526 C CA . PRO A 1 72 ? 15.883 -17.397 5.955 1.00 42.06 72 PRO A CA 1
ATOM 527 C C . PRO A 1 72 ? 17.148 -17.411 6.813 1.00 42.06 72 PRO A C 1
ATOM 529 O O . PRO A 1 72 ? 18.263 -17.500 6.289 1.00 42.06 72 PRO A O 1
ATOM 532 N N . VAL A 1 73 ? 16.985 -17.286 8.130 1.00 48.59 73 VAL A N 1
ATOM 533 C CA . VAL A 1 73 ? 18.047 -17.662 9.059 1.00 48.59 73 VAL A CA 1
ATOM 534 C C . VAL A 1 73 ? 18.289 -19.140 8.789 1.00 48.59 73 VAL A C 1
ATOM 536 O O . VAL A 1 73 ? 17.446 -19.977 9.105 1.00 48.59 73 VAL A O 1
ATOM 539 N N . ALA A 1 74 ? 19.397 -19.456 8.121 1.00 45.09 74 ALA A N 1
ATOM 540 C CA . ALA A 1 74 ? 19.832 -20.830 7.961 1.00 45.09 74 ALA A CA 1
ATOM 541 C C . ALA A 1 74 ? 20.090 -21.383 9.365 1.00 45.09 74 ALA A C 1
ATOM 543 O O . ALA A 1 74 ? 21.076 -21.038 10.014 1.00 45.09 74 ALA A O 1
ATOM 544 N N . GLY A 1 75 ? 19.150 -22.185 9.847 1.00 69.38 75 GLY A N 1
ATOM 545 C CA . GLY A 1 75 ? 19.238 -22.868 11.120 1.00 69.38 75 GLY A CA 1
ATOM 546 C C . GLY A 1 75 ? 18.528 -24.205 11.035 1.00 69.38 75 GLY A C 1
ATOM 547 O O . GLY A 1 75 ? 17.383 -24.285 11.461 1.00 69.38 75 GLY A O 1
ATOM 548 N N . VAL A 1 76 ? 19.213 -25.214 10.485 1.00 52.22 76 VAL A N 1
ATOM 549 C CA . VAL A 1 76 ? 19.281 -26.593 11.011 1.00 52.22 76 VAL A CA 1
ATOM 550 C C . VAL A 1 76 ? 20.622 -27.212 10.632 1.00 52.22 76 VAL A C 1
ATOM 552 O O . VAL A 1 76 ? 21.045 -27.026 9.469 1.00 52.22 76 VAL A O 1
#

Foldseek 3Di:
DPCQAEAEAEDDDLAEAEEEAPLPLPRGAYEYEYDPNHAYEYPHAHEHQYYHDDCVRYHDVPYYHHYVPPPPPPDD